Protein AF-A0A914UKN0-F1 (afdb_monomer_lite)

Secondary structure (DSSP, 8-state):
-HH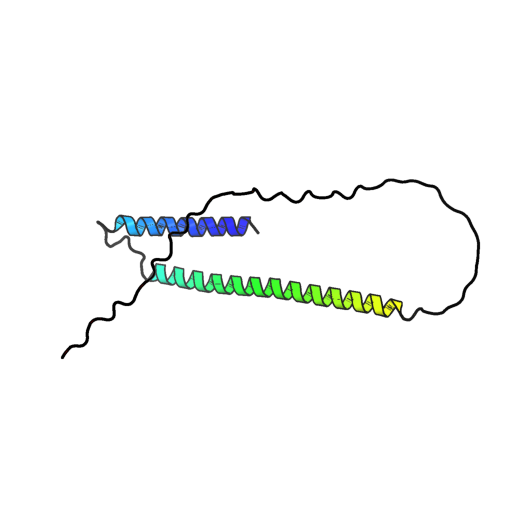HHHHHHHHHHHHHHHHHHHHHSTTT-TTSS--HHHHHHHHHHHHHHHHHHHHHHHHHHHHHHHHHHHHHHHHHHHHHTTTTT------------------------PPPPPPP-------PPP--------PPPP-

pLDDT: mean 71.46, std 19.87, range [42.56, 98.25]

Radius of gyration: 34.6 Å; chains: 1; bounding box: 71×49×103 Å

Structure (mmCIF, N/CA/C/O backbone):
data_AF-A0A914UKN0-F1
#
_entry.id   AF-A0A914UKN0-F1
#
loop_
_atom_site.group_PDB
_atom_site.id
_atom_site.type_symbol
_atom_site.label_atom_id
_atom_site.label_alt_id
_atom_site.label_comp_id
_atom_site.label_asym_id
_atom_site.label_entity_id
_atom_site.label_seq_id
_atom_site.pdbx_PDB_ins_code
_atom_site.Cartn_x
_atom_site.Cartn_y
_atom_site.Cartn_z
_atom_site.occupancy
_atom_site.B_iso_or_equiv
_atom_site.auth_seq_id
_atom_site.auth_comp_id
_atom_site.auth_asym_id
_atom_site.auth_atom_id
_atom_site.pdbx_PDB_model_num
ATOM 1 N N . VAL A 1 1 ? 6.768 9.926 -9.577 1.00 82.31 1 VAL A N 1
ATOM 2 C CA . VAL A 1 1 ? 6.752 8.893 -8.506 1.00 82.31 1 VAL A CA 1
ATOM 3 C C . VAL A 1 1 ? 6.715 9.526 -7.120 1.00 82.31 1 VAL A C 1
ATOM 5 O O . VAL A 1 1 ? 5.839 9.157 -6.359 1.00 82.31 1 VAL A O 1
ATOM 8 N N . ALA A 1 2 ? 7.584 10.497 -6.800 1.00 88.88 2 ALA A N 1
ATOM 9 C CA . ALA A 1 2 ? 7.566 11.194 -5.503 1.00 88.88 2 ALA A CA 1
ATOM 10 C C . ALA A 1 2 ? 6.186 11.775 -5.123 1.00 88.88 2 ALA A C 1
ATOM 12 O O . ALA A 1 2 ? 5.747 11.615 -3.992 1.00 88.88 2 ALA A O 1
ATOM 13 N N . GLU A 1 3 ? 5.460 12.353 -6.085 1.00 93.50 3 GLU A N 1
ATOM 14 C CA . GLU A 1 3 ? 4.098 12.872 -5.875 1.00 93.50 3 GLU A CA 1
ATOM 15 C C . GLU A 1 3 ? 3.097 11.795 -5.428 1.00 93.50 3 GLU A C 1
ATOM 17 O O . GLU A 1 3 ? 2.245 12.067 -4.592 1.00 93.50 3 GLU A O 1
ATOM 22 N N . VAL A 1 4 ? 3.238 10.554 -5.909 1.00 93.56 4 VAL A N 1
ATOM 23 C CA . VAL A 1 4 ? 2.360 9.432 -5.529 1.00 93.56 4 VAL A CA 1
ATOM 24 C C . VAL A 1 4 ? 2.546 9.086 -4.052 1.00 93.56 4 VAL A C 1
ATOM 26 O O . VAL A 1 4 ? 1.572 8.898 -3.327 1.00 93.56 4 VAL A O 1
ATOM 29 N N . PHE A 1 5 ? 3.797 9.051 -3.588 1.00 93.00 5 PHE A N 1
ATOM 30 C CA . PHE A 1 5 ? 4.107 8.814 -2.179 1.00 93.00 5 PHE A CA 1
ATOM 31 C C . PHE A 1 5 ? 3.683 9.981 -1.289 1.00 93.00 5 PHE A C 1
ATOM 33 O O . PHE A 1 5 ? 3.228 9.745 -0.175 1.00 93.00 5 PHE A O 1
ATOM 40 N N . LEU A 1 6 ? 3.766 11.220 -1.782 1.00 95.62 6 LEU A N 1
ATOM 41 C CA . LEU A 1 6 ? 3.246 12.380 -1.062 1.00 95.62 6 LEU A CA 1
ATOM 42 C C . LEU A 1 6 ? 1.723 12.281 -0.876 1.00 95.62 6 LEU A C 1
ATOM 44 O O . LEU A 1 6 ? 1.227 12.467 0.232 1.00 95.62 6 LEU A O 1
ATOM 48 N N . THR A 1 7 ? 0.982 11.917 -1.929 1.00 96.50 7 THR A N 1
ATOM 49 C CA . THR A 1 7 ? -0.469 11.689 -1.842 1.00 96.50 7 THR A CA 1
ATOM 50 C C . THR A 1 7 ? -0.817 10.564 -0.867 1.00 96.50 7 THR A C 1
ATOM 52 O O . THR A 1 7 ? -1.716 10.731 -0.044 1.00 96.50 7 THR A O 1
ATOM 55 N N . ALA A 1 8 ? -0.093 9.442 -0.912 1.00 94.56 8 ALA A N 1
ATOM 56 C CA . ALA A 1 8 ? -0.282 8.348 0.041 1.00 94.56 8 ALA A CA 1
ATOM 57 C C . ALA A 1 8 ? 0.018 8.793 1.483 1.00 94.56 8 ALA A C 1
ATOM 59 O O . ALA A 1 8 ? -0.760 8.510 2.391 1.00 94.56 8 ALA A O 1
ATOM 60 N N . GLY A 1 9 ? 1.094 9.560 1.683 1.00 95.62 9 GLY A N 1
ATOM 61 C CA . GLY A 1 9 ? 1.451 10.147 2.973 1.00 95.62 9 GLY A CA 1
ATOM 62 C C . GLY A 1 9 ? 0.347 11.040 3.538 1.00 95.62 9 GLY A C 1
ATOM 63 O O . GLY A 1 9 ? -0.008 10.896 4.702 1.00 95.62 9 GLY A O 1
ATOM 64 N N . HIS A 1 10 ? -0.272 11.893 2.714 1.00 97.56 10 HIS A N 1
ATOM 65 C CA . HIS A 1 10 ? -1.418 12.706 3.141 1.00 97.56 10 HIS A CA 1
ATOM 66 C C . HIS A 1 10 ? -2.627 11.855 3.557 1.00 97.56 10 HIS A C 1
ATOM 68 O O . HIS A 1 10 ? -3.301 12.180 4.535 1.00 97.56 10 HIS A O 1
ATOM 74 N N . ALA A 1 11 ? -2.904 10.760 2.841 1.00 95.38 11 ALA A N 1
ATOM 75 C CA . ALA A 1 11 ? -3.992 9.853 3.196 1.00 95.38 11 ALA A CA 1
ATOM 76 C C . ALA A 1 11 ? -3.737 9.155 4.544 1.00 95.38 11 ALA A C 1
ATOM 78 O O . ALA A 1 11 ? -4.637 9.100 5.384 1.00 95.38 11 ALA A O 1
ATOM 79 N N . PHE A 1 12 ? -2.508 8.682 4.782 1.00 95.25 12 PHE A N 1
ATOM 80 C CA . PHE A 1 12 ? -2.129 8.071 6.059 1.00 95.25 12 PHE A CA 1
ATOM 81 C C . PHE A 1 12 ? -2.096 9.078 7.211 1.00 95.25 12 PHE A C 1
ATOM 83 O O . PHE A 1 12 ? -2.542 8.742 8.305 1.00 95.25 12 PHE A O 1
ATOM 90 N N . GLN A 1 13 ? -1.651 10.315 6.966 1.00 96.69 13 GLN A N 1
ATOM 91 C CA . GLN A 1 13 ? -1.688 11.382 7.968 1.00 96.69 13 GLN A CA 1
ATOM 92 C C . GLN A 1 13 ? -3.122 11.629 8.447 1.00 96.69 13 GLN A C 1
ATOM 94 O O . GLN A 1 13 ? -3.383 11.583 9.645 1.00 96.69 13 GLN A O 1
ATOM 99 N N . LYS A 1 14 ? -4.075 11.777 7.516 1.00 94.25 14 LYS A N 1
ATOM 100 C CA . LYS A 1 14 ? -5.497 11.954 7.847 1.00 94.25 14 LYS A CA 1
ATOM 101 C C . LYS A 1 14 ? -6.047 10.798 8.693 1.00 94.25 14 LYS A C 1
ATOM 103 O O . LYS A 1 14 ? -6.838 11.025 9.604 1.00 94.25 14 LYS A O 1
ATOM 108 N N . LEU A 1 15 ? -5.646 9.563 8.389 1.00 92.50 15 LEU A N 1
ATOM 109 C CA . LEU A 1 15 ? -6.058 8.381 9.150 1.00 92.50 15 LEU A CA 1
ATOM 110 C C . LEU A 1 15 ? -5.490 8.384 10.579 1.00 92.50 15 LEU A C 1
ATOM 112 O O . LEU A 1 15 ? -6.195 8.047 11.532 1.00 92.50 15 LEU A O 1
ATOM 116 N N . GLY A 1 16 ? -4.225 8.786 10.726 1.00 92.06 16 GLY A N 1
ATOM 117 C CA . GLY A 1 16 ? -3.569 8.953 12.022 1.00 92.06 16 GLY A CA 1
ATOM 118 C C . GLY A 1 16 ? -4.255 10.018 12.875 1.00 92.06 16 GLY A C 1
ATOM 119 O O . GLY A 1 16 ? -4.574 9.756 14.033 1.00 92.06 16 GLY A O 1
ATOM 120 N N . ASP A 1 17 ? -4.573 11.169 12.282 1.00 92.00 17 ASP A N 1
ATOM 121 C CA . ASP A 1 17 ? -5.263 12.266 12.967 1.00 92.00 17 ASP A CA 1
ATOM 122 C C . ASP A 1 17 ? -6.649 11.829 13.475 1.00 92.00 17 ASP A C 1
ATOM 124 O O . ASP A 1 17 ? -6.988 12.064 14.635 1.00 92.00 17 ASP A O 1
ATOM 128 N N . LEU A 1 18 ? -7.429 11.128 12.641 1.0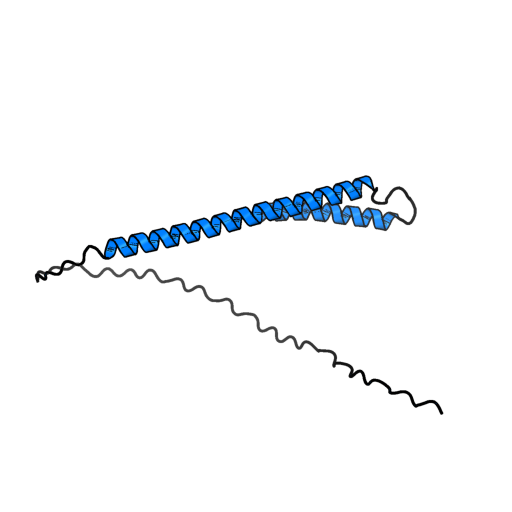0 88.38 18 LEU A N 1
ATOM 129 C CA . LEU A 1 18 ? -8.728 10.567 13.037 1.00 88.38 18 LEU A CA 1
ATOM 130 C C . LEU A 1 18 ? -8.587 9.552 14.180 1.00 88.38 18 LEU A C 1
ATOM 132 O O . LEU A 1 18 ? -9.372 9.570 15.122 1.00 88.38 18 LEU A O 1
ATOM 136 N N . THR A 1 19 ? -7.555 8.705 14.152 1.00 86.56 19 THR A N 1
ATOM 137 C CA . THR A 1 19 ? -7.294 7.735 15.230 1.00 86.56 19 THR A CA 1
ATOM 138 C C . THR A 1 19 ? -7.002 8.429 16.562 1.00 86.56 19 THR A C 1
ATOM 140 O O . THR A 1 19 ? -7.493 8.002 17.606 1.00 86.56 19 THR A O 1
ATOM 143 N N . LEU A 1 20 ? -6.234 9.521 16.536 1.00 88.56 20 LEU A N 1
ATOM 144 C CA . LEU A 1 20 ? -5.941 10.318 17.728 1.00 88.56 20 LEU A CA 1
ATOM 145 C C . LEU A 1 20 ? -7.196 11.008 18.281 1.00 88.56 20 LEU A C 1
ATOM 147 O O . LEU A 1 20 ? -7.364 11.074 19.499 1.00 88.56 20 LEU A O 1
ATOM 151 N N . GLN A 1 21 ? -8.092 11.483 17.411 1.00 85.50 21 GLN A N 1
ATOM 152 C CA . GLN A 1 21 ? -9.378 12.062 17.819 1.00 85.50 21 GLN A CA 1
ATOM 153 C C . GLN A 1 21 ? -10.275 11.027 18.508 1.00 85.50 21 GLN A C 1
ATOM 155 O O . GLN A 1 21 ? -10.822 11.307 19.571 1.00 85.50 21 GLN A O 1
ATOM 160 N N . LEU A 1 22 ? -10.364 9.815 17.953 1.00 81.06 22 LEU A N 1
ATOM 161 C CA . LEU A 1 22 ? -11.163 8.727 18.529 1.00 81.06 22 LEU A CA 1
ATOM 162 C C . LEU A 1 22 ? -10.632 8.295 19.911 1.00 81.06 22 LEU A C 1
ATOM 164 O O . LEU A 1 22 ? -11.405 8.033 20.827 1.00 81.06 22 LEU A O 1
ATOM 168 N N . ASN A 1 23 ? -9.309 8.298 20.106 1.00 68.88 23 ASN A N 1
ATOM 169 C CA . ASN A 1 23 ? -8.694 7.931 21.388 1.00 68.88 23 ASN A CA 1
ATOM 170 C C . ASN A 1 23 ? -8.758 9.034 22.460 1.00 68.88 23 ASN A C 1
ATOM 172 O O . ASN A 1 23 ? -8.714 8.725 23.648 1.00 68.88 23 ASN A O 1
ATOM 176 N N . SER A 1 24 ? -8.826 10.311 22.071 1.00 66.94 24 SER A N 1
ATOM 177 C CA . SER A 1 24 ? -8.861 11.447 23.012 1.00 66.94 24 SER A CA 1
ATOM 178 C C . SER A 1 24 ? -10.272 11.810 23.486 1.00 66.94 24 SER A C 1
ATOM 180 O O . SER A 1 24 ? -10.417 12.417 24.542 1.00 66.94 24 SER A O 1
ATOM 182 N N . ALA A 1 25 ? -11.310 11.400 22.756 1.00 58.34 25 ALA A N 1
ATOM 183 C CA . ALA A 1 25 ? -12.713 11.611 23.121 1.00 58.34 25 ALA A CA 1
ATOM 184 C C . ALA A 1 25 ? -13.315 10.510 24.024 1.00 58.34 25 ALA A C 1
ATOM 186 O O . ALA A 1 25 ? -14.487 10.575 24.395 1.00 58.34 25 ALA A O 1
ATOM 187 N N . ALA A 1 26 ? -12.518 9.503 24.397 1.00 57.81 26 ALA A N 1
ATOM 188 C CA . ALA A 1 26 ? -12.966 8.305 25.109 1.00 57.81 26 ALA A CA 1
ATOM 189 C C . ALA A 1 26 ? -13.460 8.536 26.557 1.00 57.81 26 ALA A C 1
ATOM 191 O O . ALA A 1 26 ? -13.997 7.607 27.153 1.00 57.81 26 ALA A O 1
ATOM 192 N N . ASP A 1 27 ? -13.327 9.744 27.117 1.00 56.72 27 ASP A N 1
ATOM 193 C CA . ASP A 1 27 ? -13.743 10.052 28.498 1.00 56.72 27 ASP A CA 1
ATOM 194 C C . ASP A 1 27 ? -15.223 10.475 28.639 1.00 56.72 27 ASP A C 1
ATOM 196 O O . ASP A 1 27 ? -15.671 10.778 29.745 1.00 56.72 27 ASP A O 1
ATOM 200 N N . GLY A 1 28 ? -16.011 10.495 27.552 1.00 54.09 28 GLY A N 1
ATOM 201 C CA . GLY A 1 28 ? -17.412 10.943 27.626 1.00 54.09 28 GLY A CA 1
ATOM 202 C C . GLY A 1 28 ? -18.421 10.271 26.694 1.00 54.09 28 GLY A C 1
ATOM 203 O O . GLY A 1 28 ? -19.595 10.201 27.049 1.00 54.09 28 GLY A O 1
ATOM 204 N N . GLU A 1 29 ? -18.012 9.755 25.531 1.00 56.69 29 GLU A N 1
ATOM 205 C CA . GLU A 1 29 ? -18.952 9.232 24.529 1.00 56.69 29 GLU A CA 1
ATOM 206 C C . GLU A 1 29 ? -18.478 7.884 23.962 1.00 56.69 29 GLU A C 1
ATOM 208 O O . GLU A 1 29 ? -17.548 7.810 23.161 1.00 56.69 29 GLU A O 1
ATOM 213 N N . GLU A 1 30 ? -19.173 6.796 24.320 1.00 58.53 30 GLU A N 1
ATOM 214 C CA . GLU A 1 30 ? -18.939 5.427 23.807 1.00 58.53 30 GLU A CA 1
ATOM 215 C C . GLU A 1 30 ? -19.042 5.315 22.269 1.00 58.53 30 GLU A C 1
ATOM 217 O O . GLU A 1 30 ? -18.641 4.312 21.678 1.00 58.53 30 GLU A O 1
ATOM 222 N N . ASN A 1 31 ? -19.553 6.357 21.609 1.00 56.84 31 ASN A N 1
ATOM 223 C CA . ASN A 1 31 ? -19.842 6.404 20.181 1.00 56.84 31 ASN A CA 1
ATOM 224 C C . ASN A 1 31 ? -18.658 6.880 19.311 1.00 56.84 31 ASN A C 1
ATOM 226 O O . ASN A 1 31 ? -18.816 7.022 18.101 1.00 56.84 31 ASN A O 1
ATOM 230 N N . MET A 1 32 ? -17.487 7.138 19.908 1.00 69.19 32 MET A N 1
ATOM 231 C CA . MET A 1 32 ? -16.306 7.703 19.234 1.00 69.19 32 MET A CA 1
ATOM 232 C C . MET A 1 32 ? -15.128 6.713 19.158 1.00 69.19 32 MET A C 1
ATOM 234 O O . MET A 1 32 ? -13.964 7.095 19.132 1.00 69.19 32 MET A O 1
ATOM 238 N N . LYS A 1 33 ? -15.431 5.414 19.115 1.00 74.75 33 LYS A N 1
ATOM 239 C CA . LYS A 1 33 ? -14.484 4.309 18.906 1.00 74.75 33 LYS A CA 1
ATOM 240 C C . LYS A 1 33 ? -14.618 3.795 17.471 1.00 74.75 33 LYS A C 1
ATOM 242 O O . LYS A 1 33 ? -15.734 3.689 16.974 1.00 74.75 33 LYS A O 1
ATOM 247 N N . TRP A 1 34 ? -13.499 3.419 16.845 1.00 86.12 34 TRP A N 1
ATOM 248 C CA . TRP A 1 34 ? -13.491 2.691 15.570 1.00 86.12 34 TRP A CA 1
ATOM 249 C C . TRP A 1 34 ? -14.516 1.555 15.590 1.00 86.12 34 TRP A C 1
ATOM 251 O O . TRP A 1 34 ? -14.443 0.659 16.438 1.00 86.12 34 TRP A O 1
ATOM 261 N N . SER A 1 35 ? -15.474 1.593 14.672 1.00 87.75 35 SER A N 1
ATOM 262 C CA . SER A 1 35 ? -16.464 0.530 14.570 1.00 87.75 35 SER A CA 1
ATOM 263 C C . SER A 1 35 ? -15.846 -0.704 13.903 1.00 87.75 35 SER A C 1
ATOM 265 O O . SER A 1 35 ? -14.978 -0.589 13.037 1.00 87.75 35 SER A O 1
ATOM 267 N N . GLU A 1 36 ? -16.301 -1.902 14.281 1.00 89.81 36 GLU A N 1
ATOM 268 C CA . GLU A 1 36 ? -15.862 -3.155 13.647 1.00 89.81 36 GLU A CA 1
ATOM 269 C C . GLU A 1 36 ? -15.905 -3.112 12.101 1.00 89.81 36 GLU A C 1
ATOM 271 O O . GLU A 1 36 ? -14.906 -3.479 11.481 1.00 89.81 36 GLU A O 1
ATOM 276 N N . PRO A 1 37 ? -16.966 -2.590 11.439 1.00 92.88 37 PRO A N 1
ATOM 277 C CA . PRO A 1 37 ? -16.975 -2.503 9.979 1.00 92.88 37 PRO A CA 1
ATOM 278 C C . PRO A 1 37 ? -15.907 -1.556 9.408 1.00 92.88 37 PRO A C 1
ATOM 280 O O . PRO A 1 37 ? -15.381 -1.826 8.329 1.00 92.88 37 PRO A O 1
ATOM 283 N N . GLU A 1 38 ? -15.561 -0.463 10.094 1.00 90.31 38 GLU A N 1
ATOM 284 C CA . GLU A 1 38 ? -14.483 0.439 9.657 1.00 90.31 38 GLU A CA 1
ATOM 285 C C . GLU A 1 38 ? -13.109 -0.224 9.797 1.00 90.31 38 GLU A C 1
ATOM 287 O O . GLU A 1 38 ? -12.254 -0.074 8.921 1.00 90.31 38 GLU A O 1
ATOM 292 N N . ILE A 1 39 ? -12.907 -0.996 10.869 1.00 91.44 39 ILE A N 1
ATOM 293 C CA . ILE A 1 39 ? -11.686 -1.780 11.086 1.00 91.44 39 ILE A CA 1
ATOM 294 C C . ILE A 1 39 ? -11.535 -2.830 9.982 1.00 91.44 39 ILE A C 1
ATOM 296 O O . ILE A 1 39 ? -10.453 -2.968 9.407 1.00 91.44 39 ILE A O 1
ATOM 300 N N . ASP A 1 40 ? -12.609 -3.540 9.644 1.00 95.81 40 ASP A N 1
ATOM 301 C CA . ASP A 1 40 ? -12.592 -4.544 8.581 1.00 95.81 40 ASP A CA 1
ATOM 302 C C . ASP A 1 40 ? -12.345 -3.923 7.203 1.00 95.81 40 ASP A C 1
ATOM 304 O O . ASP A 1 40 ? -11.530 -4.437 6.432 1.00 95.81 40 ASP A O 1
ATOM 308 N N . GLN A 1 41 ? -12.963 -2.774 6.907 1.00 95.69 41 GLN A N 1
ATOM 309 C CA . GLN A 1 41 ? -12.675 -2.024 5.681 1.00 95.69 41 GLN A CA 1
ATOM 310 C C . GLN A 1 41 ? -11.208 -1.594 5.601 1.00 95.69 41 GLN A C 1
ATOM 312 O O . GLN A 1 41 ? -10.593 -1.713 4.537 1.00 95.69 41 GLN A O 1
ATOM 317 N N . LEU A 1 42 ? -10.635 -1.116 6.710 1.00 93.25 42 LEU A N 1
ATOM 318 C CA . LEU A 1 42 ? -9.229 -0.732 6.766 1.00 93.25 42 LEU A CA 1
ATOM 319 C C . LEU A 1 42 ? -8.314 -1.939 6.529 1.00 93.25 42 LEU A C 1
ATOM 321 O O . LEU A 1 42 ? -7.376 -1.850 5.734 1.00 93.25 42 LEU A O 1
ATOM 325 N N . ARG A 1 43 ? -8.596 -3.073 7.178 1.00 96.12 43 ARG A N 1
ATOM 326 C CA . ARG A 1 43 ? -7.839 -4.321 6.999 1.00 96.12 43 ARG A CA 1
ATOM 327 C C . ARG A 1 43 ? -7.854 -4.773 5.545 1.00 96.12 43 ARG A C 1
ATOM 329 O O . ARG A 1 43 ? -6.791 -4.983 4.968 1.00 96.12 43 ARG A O 1
ATOM 336 N N . ASP A 1 44 ? -9.034 -4.855 4.937 1.00 98.06 44 ASP A N 1
ATOM 337 C CA . ASP A 1 44 ? -9.182 -5.279 3.544 1.00 98.06 44 ASP A CA 1
ATOM 338 C C . ASP A 1 44 ? -8.474 -4.315 2.573 1.00 98.06 44 ASP A C 1
ATOM 340 O O . ASP A 1 44 ? -7.739 -4.741 1.679 1.00 98.06 44 ASP A O 1
ATOM 344 N N . ALA A 1 45 ? -8.600 -3.000 2.785 1.00 96.69 45 ALA A N 1
ATOM 345 C CA . ALA A 1 45 ? -7.889 -2.005 1.984 1.00 96.69 45 ALA A CA 1
ATOM 346 C C . ALA A 1 45 ? -6.359 -2.158 2.075 1.00 96.69 45 ALA A C 1
ATOM 348 O O . ALA A 1 45 ? -5.679 -2.096 1.047 1.00 96.69 45 ALA A O 1
ATOM 349 N N . LEU A 1 46 ? -5.813 -2.396 3.273 1.00 96.19 46 LEU A N 1
ATOM 350 C CA . LEU A 1 46 ? -4.375 -2.598 3.482 1.00 96.19 46 LEU A CA 1
ATOM 351 C C . LEU A 1 46 ? -3.878 -3.911 2.869 1.00 96.19 46 LEU A C 1
ATOM 353 O O . LEU A 1 46 ? -2.838 -3.915 2.210 1.00 96.19 46 LEU A O 1
ATOM 357 N N . THR A 1 47 ? -4.626 -5.006 3.024 1.00 97.75 47 THR A N 1
ATOM 358 C CA . THR A 1 47 ? -4.299 -6.293 2.392 1.00 97.75 47 THR A CA 1
ATOM 359 C C . THR A 1 47 ? -4.271 -6.164 0.871 1.00 97.75 47 THR A C 1
ATOM 361 O O . THR A 1 47 ? -3.315 -6.606 0.228 1.00 97.75 47 THR A O 1
ATOM 364 N N . ARG A 1 48 ? -5.276 -5.504 0.283 1.00 97.94 48 ARG A N 1
ATOM 365 C CA . ARG A 1 48 ? -5.313 -5.234 -1.160 1.00 97.94 48 ARG A CA 1
ATOM 366 C C . ARG A 1 48 ? -4.154 -4.343 -1.600 1.00 97.94 48 ARG A C 1
ATOM 368 O O . ARG A 1 48 ? -3.514 -4.645 -2.602 1.00 97.94 48 ARG A O 1
ATOM 375 N N . PHE A 1 49 ? -3.847 -3.286 -0.849 1.00 96.31 49 PHE A N 1
ATOM 376 C CA . PHE A 1 49 ? -2.735 -2.388 -1.160 1.00 96.31 49 PHE A CA 1
ATOM 377 C C . PHE A 1 49 ? -1.381 -3.111 -1.161 1.00 96.31 49 PHE A C 1
ATOM 379 O O . PHE A 1 49 ? -0.615 -2.944 -2.108 1.00 96.31 49 PHE A O 1
ATOM 386 N N . ALA A 1 50 ? -1.112 -3.957 -0.162 1.00 96.38 50 ALA A N 1
ATOM 387 C CA . ALA A 1 50 ? 0.116 -4.751 -0.095 1.00 96.38 50 ALA A CA 1
ATOM 388 C C . ALA A 1 50 ? 0.282 -5.648 -1.332 1.00 96.38 50 ALA A C 1
ATOM 390 O O . ALA A 1 50 ? 1.314 -5.612 -1.998 1.00 96.38 50 ALA A O 1
ATOM 391 N N . HIS A 1 51 ? -0.776 -6.368 -1.707 1.00 98.25 51 HIS A N 1
ATOM 392 C CA . HIS A 1 51 ? -0.760 -7.230 -2.887 1.00 98.25 51 HIS A CA 1
ATOM 393 C C . HIS A 1 51 ? -0.558 -6.453 -4.201 1.00 98.25 51 HIS A C 1
ATOM 395 O O . HIS A 1 51 ? 0.130 -6.918 -5.111 1.00 98.25 51 HIS A O 1
ATOM 401 N N . GLU A 1 52 ? -1.126 -5.251 -4.324 1.00 97.31 52 GLU A N 1
ATOM 402 C CA . GLU A 1 52 ? -0.884 -4.395 -5.490 1.00 97.31 52 GLU A CA 1
ATOM 403 C C . GLU A 1 52 ? 0.567 -3.889 -5.545 1.00 97.31 52 GLU A C 1
ATOM 405 O O . GLU A 1 52 ? 1.155 -3.835 -6.629 1.00 97.31 52 GLU A O 1
ATOM 410 N N . LEU A 1 53 ? 1.183 -3.575 -4.399 1.00 96.31 53 LEU A N 1
ATOM 411 C CA . LEU A 1 53 ? 2.603 -3.216 -4.340 1.00 96.31 53 LEU A CA 1
ATOM 412 C C . LEU A 1 53 ? 3.517 -4.380 -4.743 1.00 96.31 53 LEU A C 1
ATOM 414 O O . LEU A 1 53 ? 4.502 -4.149 -5.452 1.00 96.31 53 LEU A O 1
ATOM 418 N N . ASP A 1 54 ? 3.180 -5.613 -4.366 1.00 97.31 54 ASP A N 1
ATOM 419 C CA . ASP A 1 54 ? 3.923 -6.807 -4.784 1.00 97.31 54 ASP A CA 1
ATOM 420 C C . ASP A 1 54 ? 3.878 -6.986 -6.306 1.00 97.31 54 ASP A C 1
ATOM 422 O O . ASP A 1 54 ? 4.920 -7.100 -6.954 1.00 97.31 54 ASP A O 1
ATOM 426 N N . LYS A 1 55 ? 2.695 -6.873 -6.925 1.00 97.62 55 LYS A N 1
ATOM 427 C CA . LYS A 1 55 ? 2.560 -6.930 -8.394 1.00 97.62 55 LYS A CA 1
ATOM 428 C C . LYS A 1 55 ? 3.376 -5.856 -9.106 1.00 97.62 55 LYS A C 1
ATOM 430 O O . LYS A 1 55 ? 3.980 -6.109 -10.155 1.00 97.62 55 LYS A O 1
ATOM 435 N N . ILE A 1 56 ? 3.367 -4.632 -8.575 1.00 94.56 56 ILE A N 1
ATOM 436 C CA . ILE A 1 56 ? 4.164 -3.533 -9.127 1.00 94.56 56 ILE A CA 1
ATOM 437 C C . ILE A 1 56 ? 5.655 -3.871 -9.006 1.00 94.56 56 ILE A C 1
ATOM 439 O O . ILE A 1 56 ? 6.398 -3.699 -9.978 1.00 94.56 56 ILE A O 1
ATOM 443 N N . SER A 1 57 ? 6.081 -4.399 -7.857 1.00 93.56 57 SER A N 1
ATOM 444 C CA . SER A 1 57 ? 7.462 -4.819 -7.603 1.00 93.56 57 SER A CA 1
ATOM 445 C C . SER A 1 57 ? 7.912 -5.905 -8.585 1.00 93.56 57 SER A C 1
ATOM 447 O O . SER A 1 57 ? 8.938 -5.736 -9.252 1.00 93.56 57 SER A O 1
ATOM 449 N N . ASP A 1 58 ? 7.107 -6.949 -8.781 1.00 96.25 58 ASP A N 1
ATOM 450 C CA . ASP A 1 58 ? 7.362 -8.024 -9.746 1.00 96.25 58 ASP A CA 1
ATOM 451 C C . ASP A 1 58 ? 7.471 -7.504 -11.184 1.00 96.25 58 ASP A C 1
ATOM 453 O O . ASP A 1 58 ? 8.361 -7.894 -11.948 1.00 96.25 58 ASP A O 1
ATOM 457 N N . SER A 1 59 ? 6.594 -6.575 -11.570 1.00 94.19 59 SER A N 1
ATOM 458 C CA . SER A 1 59 ? 6.607 -5.954 -12.900 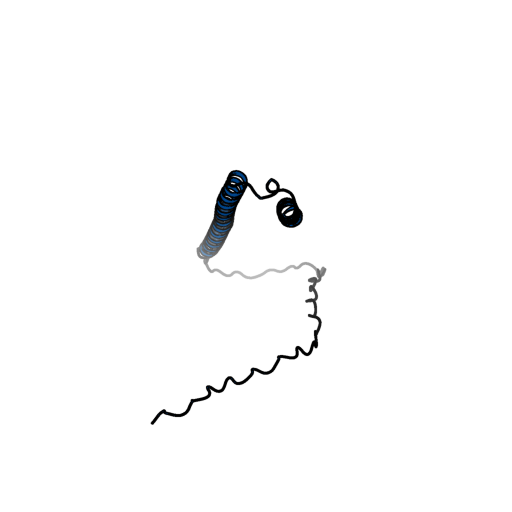1.00 94.19 59 SER A CA 1
ATOM 459 C C . SER A 1 59 ? 7.902 -5.174 -13.160 1.00 94.19 59 SER A C 1
ATOM 461 O O . SER A 1 59 ? 8.507 -5.288 -14.236 1.00 94.19 59 SER A O 1
ATOM 463 N N . VAL A 1 60 ? 8.371 -4.413 -12.166 1.00 92.31 60 VAL A N 1
ATOM 464 C CA . VAL A 1 60 ? 9.628 -3.652 -12.242 1.00 92.31 60 VAL A CA 1
ATOM 465 C C . VAL A 1 60 ? 10.838 -4.590 -12.308 1.00 92.31 60 VAL A C 1
ATOM 467 O O . VAL A 1 60 ? 11.727 -4.389 -13.147 1.00 92.31 60 VAL A O 1
ATOM 470 N N . GLN A 1 61 ? 10.860 -5.650 -11.495 1.00 93.44 61 GLN A N 1
ATOM 471 C CA . GLN A 1 61 ? 11.921 -6.661 -11.530 1.00 93.44 61 GLN A CA 1
ATOM 472 C C . GLN A 1 61 ? 11.959 -7.393 -12.879 1.00 93.44 61 GLN A C 1
ATOM 474 O O . GLN A 1 61 ? 13.005 -7.445 -13.529 1.00 93.44 61 GLN A O 1
ATOM 479 N N . SER A 1 62 ? 10.809 -7.872 -13.363 1.00 92.31 62 SER A N 1
ATOM 480 C CA . SER A 1 62 ? 10.684 -8.580 -14.644 1.00 92.31 62 SER A CA 1
ATOM 481 C C . SER A 1 62 ? 11.188 -7.739 -15.818 1.00 92.31 62 SER A C 1
ATOM 483 O O . SER A 1 62 ? 11.931 -8.232 -16.675 1.00 92.31 62 SER A O 1
ATOM 485 N N . ARG A 1 63 ? 10.846 -6.443 -15.848 1.00 93.25 63 ARG A N 1
ATOM 486 C CA . ARG A 1 63 ? 11.362 -5.503 -16.854 1.00 93.25 63 ARG A CA 1
ATOM 487 C C . ARG A 1 63 ? 12.886 -5.407 -16.794 1.00 93.25 63 ARG A C 1
ATOM 489 O O . ARG A 1 63 ? 13.539 -5.516 -17.830 1.00 93.25 63 ARG A O 1
ATOM 496 N N . THR A 1 64 ? 13.450 -5.285 -15.596 1.00 89.62 64 THR A N 1
ATOM 497 C CA . THR A 1 64 ? 14.902 -5.207 -15.381 1.00 89.62 64 THR A CA 1
ATOM 498 C C . THR A 1 64 ? 15.613 -6.467 -15.883 1.00 89.62 64 THR A C 1
ATOM 500 O O . THR A 1 64 ? 16.548 -6.373 -16.679 1.00 89.62 64 THR A O 1
ATOM 503 N N . THR A 1 65 ? 15.124 -7.660 -15.529 1.00 90.38 65 THR A N 1
ATOM 504 C CA . THR A 1 65 ? 15.691 -8.932 -16.006 1.00 90.38 65 THR A CA 1
ATOM 505 C C . THR A 1 65 ? 15.620 -9.063 -17.528 1.00 90.38 65 THR A C 1
ATOM 507 O O . THR A 1 65 ? 16.587 -9.496 -18.158 1.00 90.38 65 THR A O 1
ATOM 510 N N . LYS A 1 66 ? 14.495 -8.677 -18.148 1.00 89.00 66 LYS A N 1
ATOM 511 C CA . LYS A 1 66 ? 14.336 -8.696 -19.614 1.00 89.00 66 LYS A CA 1
ATOM 512 C C . LYS A 1 66 ? 15.327 -7.760 -20.302 1.00 89.00 66 LYS A C 1
ATOM 514 O O . LYS A 1 66 ? 15.907 -8.135 -21.322 1.00 89.00 66 LYS A O 1
ATOM 519 N N . HIS A 1 67 ? 15.552 -6.575 -19.739 1.00 83.75 67 HIS A N 1
ATOM 520 C CA . HIS A 1 67 ? 16.517 -5.614 -20.269 1.00 83.75 67 HIS A CA 1
ATOM 521 C C . HIS A 1 67 ? 17.950 -6.149 -20.173 1.00 83.75 67 HIS A C 1
ATOM 523 O O . HIS A 1 67 ? 18.648 -6.143 -21.183 1.00 83.75 67 HIS A O 1
ATOM 529 N N . ILE A 1 68 ? 18.356 -6.707 -19.024 1.00 84.81 68 ILE A N 1
ATOM 530 C CA . ILE A 1 68 ? 19.681 -7.331 -18.850 1.00 84.81 68 ILE A CA 1
ATOM 531 C C . ILE A 1 68 ? 19.889 -8.471 -19.856 1.00 84.81 68 ILE A C 1
ATOM 533 O O . ILE A 1 68 ? 20.909 -8.513 -20.539 1.00 84.81 68 ILE A O 1
ATOM 537 N N . LYS A 1 69 ? 18.908 -9.374 -20.006 1.00 83.56 69 LYS A N 1
ATOM 538 C CA . LYS A 1 69 ? 18.986 -10.483 -20.977 1.00 83.56 69 LYS A CA 1
ATOM 539 C C . LYS A 1 69 ? 19.117 -9.982 -22.416 1.00 83.56 69 LYS A C 1
ATOM 541 O O . LYS A 1 69 ? 19.885 -10.542 -23.194 1.00 83.56 69 LYS A O 1
ATOM 546 N N . THR A 1 70 ? 18.372 -8.937 -22.770 1.00 84.50 70 THR A N 1
ATOM 547 C CA . THR A 1 70 ? 18.411 -8.343 -24.114 1.00 84.50 70 THR A CA 1
ATOM 548 C C . THR A 1 70 ? 19.752 -7.669 -24.383 1.00 84.50 70 THR A C 1
ATOM 550 O O . THR A 1 70 ? 20.311 -7.838 -25.466 1.00 84.50 70 THR A O 1
ATOM 553 N N . ASP A 1 71 ? 20.288 -6.945 -23.401 1.00 84.75 71 ASP A N 1
ATOM 554 C CA . ASP A 1 71 ? 21.595 -6.300 -23.497 1.00 84.75 71 ASP A CA 1
ATOM 555 C C . ASP A 1 71 ? 22.721 -7.335 -23.625 1.00 84.75 71 ASP A C 1
ATOM 557 O O . ASP A 1 71 ? 23.548 -7.235 -24.529 1.00 84.75 71 ASP A O 1
ATOM 561 N N . LEU A 1 72 ? 22.689 -8.399 -22.815 1.00 82.19 72 LEU A N 1
ATOM 562 C CA . LEU A 1 72 ? 23.646 -9.501 -22.912 1.00 82.19 72 LEU A CA 1
ATOM 563 C C . LEU A 1 72 ? 23.582 -10.186 -24.285 1.00 82.19 72 LEU A C 1
ATOM 565 O O . LEU A 1 72 ? 24.613 -10.349 -24.932 1.00 82.19 72 LEU A O 1
ATOM 569 N N . LYS A 1 73 ? 22.381 -10.530 -24.772 1.00 82.75 73 LYS A N 1
ATOM 570 C CA . LYS A 1 73 ? 22.200 -11.145 -26.099 1.00 82.75 73 LYS A CA 1
ATOM 571 C C . LYS A 1 73 ? 22.718 -10.244 -27.220 1.00 82.75 73 LYS A C 1
ATOM 573 O O . LYS A 1 73 ? 23.336 -10.737 -28.157 1.00 82.75 73 LYS A O 1
ATOM 578 N N . ARG A 1 74 ? 22.489 -8.931 -27.122 1.00 82.06 74 ARG A N 1
ATOM 579 C CA . ARG A 1 74 ? 22.999 -7.951 -28.087 1.00 82.06 74 ARG A CA 1
ATOM 580 C C . ARG A 1 74 ? 24.529 -7.928 -28.091 1.00 82.06 74 ARG A C 1
ATOM 582 O O . ARG A 1 74 ? 25.109 -7.972 -29.169 1.00 82.06 74 ARG A O 1
ATOM 589 N N . ARG A 1 75 ? 25.169 -7.895 -26.916 1.00 77.00 75 ARG A N 1
ATOM 590 C CA . ARG A 1 75 ? 26.637 -7.922 -26.794 1.00 77.00 75 ARG A CA 1
ATOM 591 C C . ARG A 1 75 ? 27.236 -9.198 -27.378 1.00 77.00 75 ARG A C 1
ATOM 593 O O . ARG A 1 75 ? 28.171 -9.099 -28.155 1.00 77.00 75 ARG A O 1
ATOM 600 N N . VAL A 1 76 ? 26.661 -10.362 -27.070 1.00 75.44 76 VAL A N 1
ATOM 601 C CA . VAL A 1 76 ? 27.118 -11.654 -27.615 1.00 75.44 76 VAL A CA 1
ATOM 602 C C . VAL A 1 76 ? 26.971 -11.701 -29.139 1.00 75.44 76 VAL A C 1
ATOM 604 O O . VAL A 1 76 ? 27.884 -12.139 -29.825 1.00 75.44 76 VAL A O 1
ATOM 607 N N . LEU A 1 77 ? 25.858 -11.203 -29.688 1.00 71.81 77 LEU A N 1
ATOM 608 C CA . LEU A 1 77 ? 25.642 -11.176 -31.139 1.00 71.81 77 LEU A CA 1
ATOM 609 C C . LEU A 1 77 ? 26.606 -10.216 -31.863 1.00 71.81 77 LEU A C 1
ATOM 611 O O . LEU A 1 77 ? 27.064 -10.515 -32.961 1.00 71.81 77 LEU A O 1
ATOM 615 N N . LEU A 1 78 ? 26.918 -9.067 -31.254 1.00 70.56 78 LEU A N 1
ATOM 616 C CA . LEU A 1 78 ? 27.912 -8.117 -31.769 1.00 70.56 78 LEU A CA 1
ATOM 617 C C . LEU A 1 78 ? 29.344 -8.675 -31.697 1.00 70.56 78 LEU A C 1
ATOM 619 O O . LEU A 1 78 ? 30.139 -8.382 -32.584 1.00 70.56 78 LEU A O 1
ATOM 623 N N . ASP A 1 79 ? 29.660 -9.468 -30.671 1.00 61.56 79 ASP A N 1
ATOM 624 C CA . ASP A 1 79 ? 30.974 -10.102 -30.486 1.00 61.56 79 ASP A CA 1
ATOM 625 C C . ASP A 1 79 ? 31.195 -11.273 -31.466 1.00 61.56 79 ASP A C 1
ATOM 627 O O . ASP A 1 79 ? 32.255 -11.384 -32.077 1.00 61.56 79 ASP A O 1
ATOM 631 N N . GLU A 1 80 ? 30.164 -12.087 -31.720 1.00 57.16 80 GLU A N 1
ATOM 632 C CA . GLU A 1 80 ? 30.208 -13.158 -32.732 1.00 57.16 80 GLU A CA 1
ATOM 633 C C . GLU A 1 80 ? 30.254 -12.617 -34.169 1.00 57.16 80 GLU A C 1
ATOM 635 O O . GLU A 1 80 ? 31.012 -13.116 -34.998 1.00 57.16 80 GLU A O 1
ATOM 640 N N . SER A 1 81 ? 29.545 -11.522 -34.469 1.00 56.44 81 SER A N 1
ATOM 641 C CA . SER A 1 81 ? 29.610 -10.883 -35.794 1.00 56.44 81 SER A CA 1
ATOM 642 C C . SER A 1 81 ? 30.982 -10.263 -36.118 1.00 56.44 81 SER A C 1
ATOM 644 O O . SER A 1 81 ? 31.211 -9.886 -37.267 1.00 56.44 81 SER A O 1
ATOM 646 N N . GLY A 1 82 ? 31.882 -10.131 -35.136 1.00 52.16 82 GLY A N 1
ATOM 647 C CA . GLY A 1 82 ? 33.258 -9.659 -35.324 1.00 52.16 82 GLY A CA 1
ATOM 648 C C . GLY A 1 82 ? 34.289 -10.771 -35.549 1.00 52.16 82 GLY A C 1
ATOM 649 O O . GLY A 1 82 ? 35.450 -10.463 -35.826 1.00 52.16 82 GLY A O 1
ATOM 650 N N . ARG A 1 83 ? 33.904 -12.051 -35.426 1.00 51.94 83 ARG A N 1
ATOM 651 C CA . ARG A 1 83 ? 34.833 -13.194 -35.496 1.00 51.94 83 ARG A CA 1
ATOM 652 C C . ARG A 1 83 ? 34.894 -13.893 -36.852 1.00 51.94 83 ARG A C 1
ATOM 654 O 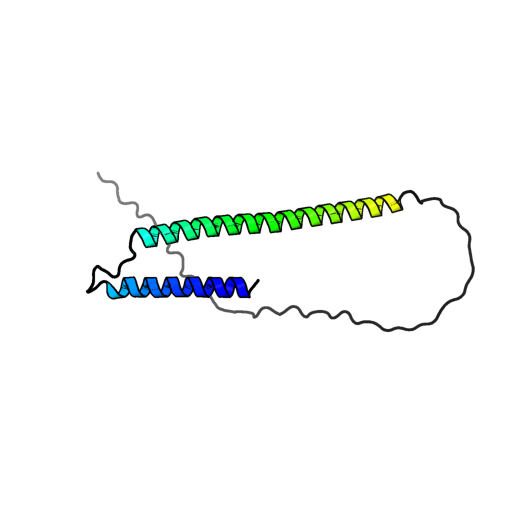O . ARG A 1 83 ? 35.932 -14.470 -37.164 1.00 51.94 83 ARG A O 1
ATOM 661 N N . ASP A 1 84 ? 33.883 -13.730 -37.702 1.00 48.19 84 ASP A N 1
ATOM 662 C CA . ASP A 1 84 ? 33.871 -14.303 -39.060 1.00 48.19 84 ASP A CA 1
ATOM 663 C C . ASP A 1 84 ? 34.591 -13.440 -40.120 1.00 48.19 84 ASP A C 1
ATOM 665 O O . ASP A 1 84 ? 34.629 -13.793 -41.298 1.00 48.19 84 ASP A O 1
ATOM 669 N N . SER A 1 85 ? 35.217 -12.320 -39.733 1.00 49.38 85 SER A N 1
ATOM 670 C CA . SER A 1 85 ? 35.946 -11.434 -40.658 1.00 49.38 85 SER A CA 1
ATOM 671 C C . SER A 1 85 ? 37.444 -11.305 -40.352 1.00 49.38 85 SER A C 1
ATOM 673 O O . SER A 1 85 ? 38.016 -10.222 -40.490 1.00 49.38 85 SER A O 1
ATOM 675 N N . ALA A 1 86 ? 38.107 -12.390 -39.948 1.00 47.69 86 ALA A N 1
ATOM 676 C CA . ALA A 1 86 ? 39.568 -12.450 -39.879 1.00 47.69 86 ALA A CA 1
ATOM 677 C C . ALA A 1 86 ? 40.154 -13.134 -41.131 1.00 47.69 86 ALA A C 1
ATOM 679 O O . ALA A 1 86 ? 40.615 -14.270 -41.081 1.00 47.69 86 ALA A O 1
ATOM 680 N N . SER A 1 87 ? 40.164 -12.422 -42.264 1.00 44.41 87 SER A N 1
ATOM 681 C CA . SER A 1 87 ? 41.052 -12.736 -43.395 1.00 44.41 87 SER A CA 1
ATOM 682 C C . SER A 1 87 ? 42.286 -11.823 -43.329 1.00 44.41 87 SER A C 1
ATOM 684 O O . SER A 1 87 ? 42.113 -10.601 -43.346 1.00 44.41 87 SER A O 1
ATOM 686 N N . PRO A 1 88 ? 43.527 -12.346 -43.258 1.00 53.16 88 PRO A N 1
ATOM 687 C CA . PRO A 1 88 ? 44.723 -11.518 -43.192 1.00 53.16 88 PRO A CA 1
ATOM 688 C C . PRO A 1 88 ? 45.306 -11.290 -44.595 1.00 53.16 88 PRO A C 1
ATOM 690 O O . PRO A 1 88 ? 45.695 -12.237 -45.271 1.00 53.16 88 PRO A O 1
ATOM 693 N N . ALA A 1 89 ? 45.450 -10.033 -45.020 1.00 45.50 89 ALA A N 1
ATOM 694 C CA . ALA A 1 89 ? 46.432 -9.668 -46.044 1.00 45.50 89 ALA A CA 1
ATOM 695 C C . ALA A 1 89 ? 46.884 -8.201 -45.883 1.00 45.50 89 ALA A C 1
ATOM 697 O O . ALA A 1 89 ? 46.039 -7.309 -45.786 1.00 45.50 89 ALA A O 1
ATOM 698 N N . PRO A 1 90 ? 48.204 -7.926 -45.851 1.00 55.88 90 PRO A N 1
ATOM 699 C CA . PRO A 1 90 ? 48.749 -6.589 -45.666 1.00 55.88 90 PRO A CA 1
ATOM 700 C C . PRO A 1 90 ?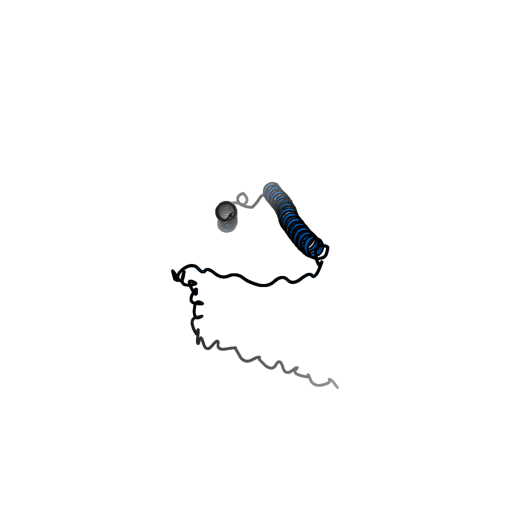 48.961 -5.898 -47.018 1.00 55.88 90 PRO A C 1
ATOM 702 O O . PRO A 1 90 ? 49.463 -6.499 -47.966 1.00 55.88 90 PRO A O 1
ATOM 705 N N . SER A 1 91 ? 48.683 -4.599 -47.106 1.00 46.34 91 SER A N 1
ATOM 706 C CA . SER A 1 91 ? 49.338 -3.736 -48.093 1.00 46.34 91 SER A CA 1
ATOM 707 C C . SER A 1 91 ? 49.470 -2.310 -47.580 1.00 46.34 91 SER A C 1
ATOM 709 O O . SER A 1 91 ? 48.600 -1.744 -46.927 1.00 46.34 91 SER A O 1
ATOM 711 N N . LYS A 1 92 ? 50.669 -1.791 -47.811 1.00 51.38 92 LYS A N 1
ATOM 712 C CA . LYS A 1 92 ? 51.296 -0.646 -47.166 1.00 51.38 92 LYS A CA 1
ATOM 713 C C . LYS A 1 92 ? 51.049 0.616 -47.996 1.00 51.38 92 LYS A C 1
ATOM 715 O O . LYS A 1 92 ? 51.199 0.578 -49.209 1.00 51.38 92 LYS A O 1
ATOM 720 N N . ARG A 1 93 ? 50.920 1.740 -47.281 1.00 42.56 93 ARG A N 1
ATOM 721 C CA . ARG A 1 93 ? 51.313 3.110 -47.675 1.00 42.56 93 ARG A CA 1
ATOM 722 C C . ARG A 1 93 ? 50.366 3.855 -48.631 1.00 42.56 93 ARG A C 1
ATOM 724 O O . ARG A 1 93 ? 50.348 3.587 -49.819 1.00 42.56 93 ARG A O 1
ATOM 731 N N . MET A 1 94 ? 49.781 4.956 -48.156 1.00 43.94 94 MET A N 1
ATOM 732 C CA . MET A 1 94 ? 50.323 6.302 -48.398 1.00 43.94 94 MET A CA 1
ATOM 733 C C . MET A 1 94 ? 49.593 7.381 -47.583 1.00 43.94 94 MET A C 1
ATOM 735 O O . MET A 1 94 ? 48.443 7.246 -47.190 1.00 43.94 94 MET A O 1
ATOM 739 N N . SER A 1 95 ? 50.369 8.416 -47.282 1.00 51.00 95 SER A N 1
ATOM 740 C CA . SER A 1 95 ? 50.119 9.618 -46.490 1.00 51.00 95 SER A CA 1
ATOM 741 C C . SER A 1 95 ? 48.945 10.485 -46.948 1.00 51.00 95 SER A C 1
ATOM 743 O O . SER A 1 95 ? 48.778 10.663 -48.149 1.00 51.00 95 SER A O 1
ATOM 745 N N . LEU A 1 96 ? 48.293 11.178 -46.006 1.00 49.91 96 LEU A N 1
ATOM 746 C CA . LEU A 1 96 ? 48.262 12.651 -45.849 1.00 49.91 96 LEU A CA 1
ATOM 747 C C . LEU A 1 96 ? 47.256 13.001 -44.730 1.00 49.91 96 LEU A C 1
ATOM 749 O O . LEU A 1 96 ? 46.192 12.401 -44.641 1.00 49.91 96 LEU A O 1
ATOM 753 N N . GLY A 1 97 ? 47.657 13.892 -43.813 1.00 47.22 97 GLY A N 1
ATOM 754 C CA . GLY A 1 97 ? 46.985 14.151 -42.526 1.00 47.22 97 GLY A CA 1
ATOM 755 C C . GLY A 1 97 ? 45.593 14.790 -42.615 1.00 47.22 97 GLY A C 1
ATOM 756 O O . GLY A 1 97 ? 45.104 15.081 -43.702 1.00 47.22 97 GLY A O 1
ATOM 757 N N . PRO A 1 98 ? 44.974 15.109 -41.462 1.00 51.91 98 PRO A N 1
ATOM 758 C CA . PRO A 1 98 ? 44.822 16.540 -41.184 1.00 51.91 98 PRO A CA 1
ATOM 759 C C . PRO A 1 98 ? 44.998 16.986 -39.720 1.00 51.91 98 PRO A C 1
ATOM 761 O O . PRO A 1 98 ? 44.583 16.346 -38.761 1.00 51.91 98 PRO A O 1
ATOM 764 N N . LYS A 1 99 ? 45.601 18.178 -39.633 1.00 54.34 99 LYS A N 1
ATOM 765 C CA . LYS A 1 99 ? 45.429 19.282 -38.676 1.00 54.34 99 LYS A CA 1
ATOM 766 C C . LYS A 1 99 ? 44.858 18.998 -37.277 1.00 54.34 99 LYS A C 1
ATOM 768 O O . LYS A 1 99 ? 43.682 18.730 -37.068 1.00 54.34 99 LYS A O 1
ATOM 773 N N . ARG A 1 100 ? 45.726 19.342 -36.322 1.00 49.56 100 ARG A N 1
ATOM 774 C CA . ARG A 1 100 ? 45.463 19.795 -34.951 1.00 49.56 100 ARG A CA 1
ATOM 775 C C . ARG A 1 100 ? 44.230 20.707 -34.874 1.00 49.56 100 ARG A C 1
ATOM 777 O O . ARG A 1 100 ? 44.171 21.734 -35.545 1.00 49.56 100 ARG A O 1
ATOM 784 N N . GLY A 1 101 ? 43.322 20.361 -33.970 1.00 45.00 101 GLY A N 1
ATOM 785 C CA . GLY A 1 101 ? 42.183 21.173 -33.554 1.00 45.00 101 GLY A CA 1
ATOM 786 C C . GLY A 1 101 ? 41.682 20.672 -32.206 1.00 45.00 101 GLY A C 1
ATOM 787 O O . GLY A 1 101 ? 40.618 20.075 -32.117 1.00 45.00 101 GLY A O 1
ATOM 788 N N . GLY A 1 102 ? 42.506 20.832 -31.169 1.00 45.31 102 GLY A N 1
ATOM 789 C CA . GLY A 1 102 ? 42.149 20.455 -29.808 1.00 45.31 102 GLY A CA 1
ATOM 790 C C . GLY A 1 102 ? 41.019 21.333 -29.281 1.00 45.31 102 GLY A C 1
ATOM 791 O O . GLY A 1 102 ? 41.188 22.540 -29.126 1.00 45.31 102 GLY A O 1
ATOM 792 N N . LYS A 1 103 ? 39.886 20.712 -28.964 1.00 46.78 103 LYS A N 1
ATOM 793 C CA . LYS A 1 103 ? 38.962 21.193 -27.939 1.00 46.78 103 LYS A CA 1
ATOM 794 C C . LYS A 1 103 ? 38.757 20.041 -26.968 1.00 46.78 103 LYS A C 1
ATOM 796 O O . LYS A 1 103 ? 38.035 19.092 -27.247 1.00 46.78 103 LYS A O 1
ATOM 801 N N . ALA A 1 104 ? 39.499 20.102 -25.867 1.00 48.69 104 ALA A N 1
ATOM 802 C CA . ALA A 1 104 ? 39.300 19.246 -24.716 1.00 48.69 104 ALA A CA 1
ATOM 803 C C . ALA A 1 104 ? 37.951 19.616 -24.091 1.00 48.69 104 ALA A C 1
ATOM 805 O O . ALA A 1 104 ? 37.795 20.706 -23.542 1.00 48.69 104 ALA A O 1
ATOM 806 N N . TYR A 1 105 ? 36.969 18.729 -24.197 1.00 43.56 105 TYR A N 1
ATOM 807 C CA . TYR A 1 105 ? 35.796 18.786 -23.338 1.00 43.56 105 TYR A CA 1
ATOM 808 C C . TYR A 1 105 ? 36.248 18.229 -21.993 1.00 43.56 105 TYR A C 1
ATOM 810 O O . TYR A 1 105 ? 36.491 17.031 -21.851 1.00 43.56 105 TYR A O 1
ATOM 818 N N . ALA A 1 106 ? 36.493 19.136 -21.050 1.00 48.47 106 ALA A N 1
ATOM 819 C CA . ALA A 1 106 ? 36.866 18.802 -19.691 1.00 48.47 106 ALA A CA 1
ATOM 820 C C . ALA A 1 106 ? 35.807 17.865 -19.096 1.00 48.47 106 ALA A C 1
ATOM 822 O O . ALA A 1 106 ? 34.628 18.212 -19.017 1.00 48.47 106 ALA A O 1
ATOM 823 N N . ALA A 1 107 ? 36.241 16.673 -18.690 1.00 46.28 107 ALA A N 1
ATOM 824 C CA . ALA A 1 107 ? 35.462 15.798 -17.838 1.00 46.28 107 ALA A CA 1
ATOM 825 C C . ALA A 1 107 ? 35.169 16.559 -16.538 1.00 46.28 107 ALA A C 1
ATOM 827 O O . ALA A 1 107 ? 36.082 16.866 -15.771 1.00 46.28 107 ALA A O 1
ATOM 828 N N . ALA A 1 108 ? 33.902 16.907 -16.320 1.00 43.59 108 ALA A N 1
ATOM 829 C CA . ALA A 1 108 ? 33.437 17.443 -15.055 1.00 43.59 108 ALA A CA 1
ATOM 830 C C . ALA A 1 108 ? 33.592 16.347 -13.992 1.00 43.59 108 ALA A C 1
ATOM 832 O O . ALA A 1 108 ? 32.751 15.462 -13.853 1.00 43.59 108 ALA A O 1
ATOM 833 N N . ALA A 1 109 ? 34.709 16.385 -13.270 1.00 49.56 109 ALA A N 1
ATOM 834 C CA . ALA A 1 109 ? 34.879 15.652 -12.033 1.00 49.56 109 ALA A CA 1
ATOM 835 C C . ALA A 1 109 ? 33.871 16.213 -11.022 1.00 49.56 109 ALA A C 1
ATOM 837 O O . ALA A 1 109 ? 34.040 17.317 -10.510 1.00 49.56 109 ALA A O 1
ATOM 838 N N . THR A 1 110 ? 32.802 15.472 -10.749 1.00 55.75 110 THR A N 1
ATOM 839 C CA . THR A 1 110 ? 31.952 15.717 -9.582 1.00 55.75 110 THR A CA 1
ATOM 840 C C . THR A 1 110 ? 32.810 15.614 -8.320 1.00 55.75 110 THR A C 1
ATOM 842 O O . THR A 1 110 ? 33.374 14.542 -8.073 1.00 55.75 110 THR A O 1
ATOM 845 N N . PRO A 1 111 ? 32.929 16.668 -7.494 1.00 54.31 111 PRO A N 1
ATOM 846 C CA . PRO A 1 111 ? 33.525 16.519 -6.180 1.00 54.31 111 PRO A CA 1
ATOM 847 C C . PRO A 1 111 ? 32.597 15.657 -5.317 1.00 54.31 111 PRO A C 1
ATOM 849 O O . PRO A 1 111 ? 31.433 15.982 -5.091 1.00 54.31 111 PRO A O 1
ATOM 852 N N . ARG A 1 112 ? 33.137 14.533 -4.842 1.00 48.50 112 ARG A N 1
ATOM 853 C CA . ARG A 1 112 ? 32.568 13.714 -3.769 1.00 48.50 112 ARG A CA 1
ATOM 854 C C . ARG A 1 112 ? 32.256 14.628 -2.572 1.00 48.50 112 ARG A C 1
ATOM 856 O O . ARG A 1 112 ? 33.175 15.321 -2.126 1.00 48.50 112 ARG A O 1
ATOM 863 N N . PRO A 1 113 ? 31.029 14.650 -2.025 1.00 57.53 113 PRO A N 1
ATOM 864 C CA . PRO A 1 113 ? 30.787 15.366 -0.782 1.00 57.53 113 PRO A CA 1
ATOM 865 C C . PRO A 1 113 ? 31.641 14.727 0.320 1.00 57.53 113 PRO A C 1
ATOM 867 O O . PRO A 1 113 ? 31.603 13.513 0.538 1.00 57.53 113 PRO A O 1
ATOM 870 N N . LYS A 1 114 ? 32.469 15.544 0.979 1.00 54.72 114 LYS A N 1
ATOM 871 C CA . LYS A 1 114 ? 33.142 15.158 2.220 1.00 54.72 114 LYS A CA 1
ATOM 872 C C . LYS A 1 114 ? 32.050 14.947 3.268 1.00 54.72 114 LYS A C 1
ATOM 874 O O . LYS A 1 114 ? 31.279 15.865 3.528 1.00 54.72 114 LYS A O 1
ATOM 879 N N . ALA A 1 115 ? 31.979 13.743 3.830 1.00 54.41 115 ALA A N 1
ATOM 880 C CA . ALA A 1 115 ? 31.159 13.483 5.004 1.00 54.41 115 ALA A CA 1
ATOM 881 C C . ALA A 1 115 ? 31.590 14.443 6.131 1.00 54.41 115 ALA A C 1
ATOM 883 O O . ALA A 1 115 ? 32.800 14.605 6.335 1.00 54.41 115 ALA A O 1
ATOM 884 N N . PRO A 1 116 ? 30.657 15.104 6.834 1.00 56.03 116 PRO A N 1
ATOM 885 C CA . PRO A 1 116 ? 31.003 15.837 8.037 1.00 56.03 116 PRO A CA 1
ATOM 886 C C . PRO A 1 116 ? 31.514 14.840 9.082 1.00 56.03 116 PRO A C 1
ATOM 888 O O . PRO A 1 116 ? 30.883 13.823 9.359 1.00 56.03 116 PRO A O 1
ATOM 891 N N . ASN A 1 117 ? 32.700 15.129 9.611 1.00 52.69 117 ASN A N 1
ATOM 892 C CA . ASN A 1 117 ? 33.250 14.487 10.793 1.00 52.69 117 ASN A CA 1
ATOM 893 C C . ASN A 1 117 ? 32.355 14.852 11.982 1.00 52.69 117 ASN A C 1
ATOM 895 O O . ASN A 1 117 ? 32.544 15.906 12.587 1.00 52.69 117 ASN A O 1
ATOM 899 N N . ASP A 1 118 ? 31.362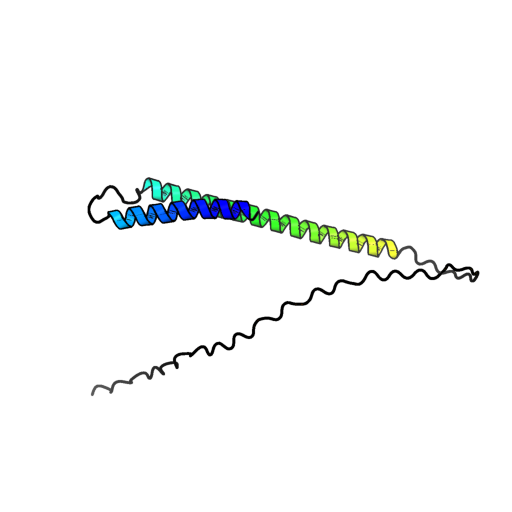 14.019 12.275 1.00 44.59 118 ASP A N 1
ATOM 900 C CA . ASP A 1 118 ? 30.622 14.111 13.526 1.00 44.59 118 ASP A CA 1
ATOM 901 C C . ASP A 1 118 ? 31.439 13.406 14.612 1.00 44.59 118 ASP A C 1
ATOM 903 O O . ASP A 1 118 ? 31.310 12.210 14.872 1.00 44.59 118 ASP A O 1
ATOM 907 N N . SER A 1 119 ? 32.362 14.159 15.208 1.00 54.84 119 SER A N 1
ATOM 908 C CA . SER A 1 119 ? 32.938 13.822 16.505 1.00 54.84 119 SER A CA 1
ATOM 909 C C . SER A 1 119 ? 31.884 14.062 17.587 1.00 54.84 119 SER A C 1
ATOM 911 O O . SER A 1 119 ? 31.999 14.994 18.378 1.00 54.84 119 SER A O 1
ATOM 913 N N . SER A 1 120 ? 30.867 13.204 17.626 1.00 50.66 120 SER A N 1
ATOM 914 C CA . SER A 1 120 ? 29.966 13.074 18.765 1.00 50.66 120 SER A CA 1
ATOM 915 C C . SER A 1 120 ? 30.390 11.848 19.562 1.00 50.66 120 SER A C 1
ATOM 917 O O . SER A 1 120 ? 30.187 10.703 19.164 1.00 50.66 120 SER A O 1
ATOM 919 N N . HIS A 1 121 ? 31.045 12.117 20.690 1.00 54.69 121 HIS A N 1
ATOM 920 C CA . HIS A 1 121 ? 31.360 11.151 21.735 1.00 54.69 121 HIS A CA 1
ATOM 921 C C . HIS A 1 121 ? 30.038 10.562 22.253 1.00 54.69 121 HIS A C 1
ATOM 923 O O . HIS A 1 121 ? 29.402 11.111 23.152 1.00 54.69 121 HIS A O 1
ATOM 929 N N . HIS A 1 122 ? 29.586 9.463 21.652 1.00 49.78 122 HIS A N 1
ATOM 930 C CA . HIS A 1 122 ? 28.445 8.721 22.162 1.00 49.78 122 HIS A CA 1
ATOM 931 C C . HIS A 1 122 ? 28.920 7.957 23.401 1.00 49.78 122 HIS A C 1
ATOM 933 O O . HIS A 1 122 ? 29.649 6.972 23.307 1.00 49.78 122 HIS A O 1
ATOM 939 N N . TYR A 1 123 ? 28.552 8.470 24.574 1.00 45.16 123 TYR A N 1
ATOM 940 C CA . TYR A 1 123 ? 28.641 7.748 25.838 1.00 45.16 123 TYR A CA 1
ATOM 941 C C . TYR A 1 123 ? 27.814 6.460 25.701 1.00 45.16 123 TYR A C 1
ATOM 943 O O . TYR A 1 123 ? 26.587 6.511 25.624 1.00 45.16 123 TYR A O 1
ATOM 951 N N . LEU A 1 124 ? 28.485 5.313 25.618 1.00 51.78 124 LEU A N 1
ATOM 952 C CA . LEU A 1 124 ? 27.876 4.014 25.890 1.00 51.78 124 LEU A CA 1
ATOM 953 C C . LEU A 1 124 ? 27.737 3.903 27.414 1.00 51.78 124 LEU A C 1
ATOM 955 O O . LEU A 1 124 ? 28.750 4.060 28.098 1.00 51.78 124 LEU A O 1
ATOM 959 N N . PRO A 1 125 ? 26.546 3.648 27.980 1.00 51.12 125 PRO A N 1
ATOM 960 C CA . PRO A 1 125 ? 26.490 3.153 29.342 1.00 51.12 125 PRO A CA 1
ATOM 961 C C . PRO A 1 125 ? 27.146 1.769 29.369 1.00 51.12 125 PRO A C 1
ATOM 963 O O . PRO A 1 125 ? 26.821 0.885 28.574 1.00 51.12 125 PRO A O 1
ATOM 966 N N . GLU A 1 126 ? 28.124 1.644 30.257 1.00 47.97 126 GLU A N 1
ATOM 967 C CA . GLU A 1 126 ? 28.860 0.432 30.589 1.00 47.97 126 GLU A CA 1
ATOM 968 C C . GLU A 1 126 ? 27.882 -0.731 30.813 1.00 47.97 126 GLU A C 1
ATOM 970 O O . GLU A 1 126 ? 26.871 -0.585 31.505 1.00 47.97 126 GLU A O 1
ATOM 975 N N . ALA A 1 127 ? 28.149 -1.875 30.181 1.00 52.94 127 ALA A N 1
ATOM 976 C CA . ALA A 1 127 ? 27.375 -3.084 30.403 1.00 52.94 127 ALA A CA 1
ATOM 977 C C . ALA A 1 127 ? 27.487 -3.457 31.885 1.00 52.94 127 ALA A C 1
ATOM 979 O O . ALA A 1 127 ? 28.574 -3.753 32.374 1.00 52.94 127 ALA A O 1
ATOM 980 N N . VAL A 1 128 ? 26.363 -3.412 32.598 1.00 56.41 128 VAL A N 1
ATOM 981 C CA . VAL A 1 128 ? 26.286 -3.902 33.971 1.00 56.41 128 VAL A CA 1
ATOM 982 C C . VAL A 1 128 ? 26.504 -5.411 33.909 1.00 56.41 128 VAL A C 1
ATOM 984 O O . VAL A 1 128 ? 25.667 -6.144 33.380 1.00 56.41 128 VAL A O 1
ATOM 987 N N . ASP A 1 129 ? 27.664 -5.848 34.389 1.00 52.81 129 ASP A N 1
ATOM 988 C CA . ASP A 1 129 ? 28.033 -7.251 34.534 1.00 52.81 129 ASP A CA 1
ATOM 989 C C . ASP A 1 129 ? 27.009 -7.919 35.466 1.00 52.81 129 ASP A C 1
ATOM 991 O O . ASP A 1 129 ? 26.962 -7.666 36.672 1.00 52.81 129 ASP A O 1
ATOM 995 N N . PHE A 1 130 ? 26.096 -8.700 34.888 1.00 50.91 130 PHE A N 1
ATOM 996 C CA . PHE A 1 130 ? 25.101 -9.450 35.644 1.00 50.91 130 PHE A CA 1
ATOM 997 C C . PHE A 1 130 ? 25.787 -10.687 36.224 1.00 50.91 130 PHE A C 1
ATOM 999 O O . PHE A 1 130 ? 25.834 -11.742 35.590 1.00 50.91 130 PHE A O 1
ATOM 1006 N N . GLN A 1 131 ? 26.345 -10.557 37.428 1.00 49.12 131 GLN A N 1
ATOM 1007 C CA . GLN A 1 131 ? 26.779 -11.716 38.201 1.00 49.12 131 GLN A CA 1
ATOM 1008 C C . GLN A 1 131 ? 25.553 -12.518 38.661 1.00 49.12 131 GLN A C 1
ATOM 1010 O O . GLN A 1 131 ? 24.687 -11.959 39.339 1.00 49.12 131 GLN A O 1
ATOM 1015 N N . PRO A 1 132 ? 25.452 -13.823 38.351 1.00 51.16 132 PRO A N 1
ATOM 1016 C CA . PRO A 1 132 ? 24.455 -14.667 38.984 1.00 51.16 132 PRO A CA 1
ATOM 1017 C C . PRO A 1 132 ? 24.878 -14.925 40.436 1.00 51.16 132 PRO A C 1
ATOM 1019 O O . PRO A 1 132 ? 25.860 -15.617 40.703 1.00 51.16 132 PRO A O 1
ATOM 1022 N N . GLU A 1 133 ? 24.124 -14.353 41.372 1.00 56.25 133 GLU A N 1
ATOM 1023 C CA . GLU A 1 133 ? 24.199 -14.659 42.801 1.00 56.25 133 GLU A CA 1
ATOM 1024 C C . GLU A 1 133 ? 23.777 -16.125 42.990 1.00 56.25 133 GLU A C 1
ATOM 1026 O O . GLU A 1 133 ? 22.608 -16.496 42.865 1.00 56.25 133 GLU A O 1
ATOM 1031 N N . VAL A 1 134 ? 24.765 -16.997 43.181 1.00 63.38 134 VAL A N 1
ATOM 1032 C CA . VAL A 1 134 ? 24.559 -18.390 43.577 1.00 63.38 134 VAL A CA 1
ATOM 1033 C C . VAL A 1 134 ? 24.171 -18.407 45.051 1.00 63.38 134 VAL A C 1
ATOM 1035 O O . VAL A 1 134 ? 25.029 -18.388 45.930 1.00 63.38 134 VAL A O 1
ATOM 1038 N N . GLY A 1 135 ? 22.863 -18.440 45.307 1.00 66.50 135 GLY A N 1
ATOM 1039 C CA . GLY A 1 135 ? 22.318 -18.610 46.652 1.00 66.50 135 GLY A CA 1
ATOM 1040 C C . GLY A 1 135 ? 22.835 -19.894 47.330 1.00 66.50 135 GLY A C 1
ATOM 1041 O O . GLY A 1 135 ? 23.102 -20.893 46.650 1.00 66.50 135 GLY A O 1
ATOM 1042 N N . PRO A 1 136 ? 23.000 -19.895 48.666 1.00 70.88 136 PRO A N 1
ATOM 1043 C CA . PRO A 1 136 ? 23.633 -20.996 49.387 1.00 70.88 136 PRO A CA 1
ATOM 1044 C C . PRO A 1 136 ? 22.751 -22.257 49.430 1.00 70.88 136 PRO A C 1
ATOM 1046 O O . PRO A 1 136 ? 21.521 -22.155 49.425 1.00 70.88 136 PRO A O 1
ATOM 1049 N N . PRO A 1 137 ? 23.353 -23.459 49.524 1.00 61.31 137 PRO A N 1
ATOM 1050 C CA . PRO A 1 137 ? 22.596 -24.697 49.615 1.00 61.31 137 PRO A CA 1
ATOM 1051 C C . PRO A 1 137 ? 21.909 -24.793 50.980 1.00 61.31 137 PRO A C 1
ATOM 1053 O O . PRO A 1 137 ? 22.525 -24.580 52.025 1.00 61.31 137 PRO A O 1
ATOM 1056 N N . SER A 1 138 ? 20.622 -25.131 50.966 1.00 62.47 138 SER A N 1
ATOM 1057 C CA . SER A 1 138 ? 19.891 -25.527 52.168 1.00 62.47 138 SER A CA 1
ATOM 1058 C C . SER A 1 138 ? 20.407 -26.889 52.649 1.00 62.47 138 SER A C 1
ATOM 1060 O O . SER A 1 138 ? 20.440 -27.836 51.861 1.00 62.47 138 SER A O 1
ATOM 1062 N N . PHE A 1 139 ? 20.819 -26.965 53.916 1.00 59.34 139 PHE A N 1
ATOM 1063 C CA . PHE A 1 139 ? 21.000 -28.215 54.661 1.00 59.34 139 PHE A CA 1
ATOM 1064 C C . PHE A 1 139 ? 19.707 -28.578 55.390 1.00 59.34 139 PHE A C 1
ATOM 1066 O O . PHE A 1 139 ? 19.035 -27.638 55.876 1.00 59.34 139 PHE A O 1
#

Sequence (139 aa):
VAEVFLTAGHAFQKLGDLTLQLNSAADGEENMKWSEPEIDQLRDALTRFAHELDKISDSVQSRTTKHIKTDLKRRVLLDESGRDSASPAPSKRMSLGPKRGGKAYAAAATPRPKAPNDSSHHYLPEAVDFQPEVGPPSF

Foldseek 3Di:
DVVVVVVVVVVVVVVVVLQVVLVVPVPPDPPSHQDPVNVVVVVVVVVVVVVVVVVVVVVVVVVVVVVVVVVVVVVVVVVVVVPVPPDDDDDDDDDDDDDDDDDDPDDPDDDDDDDPPPPDPPDDDDPDPDDPDPDDDDD

Organism: NCBI:txid2011161

InterPro domains:
  IPR060630 BACC1, N-terminal domain [PF27797] (1-22)